Protein AF-A0A7V9RJV2-F1 (afdb_monomer)

Solvent-accessible surface area (backbone atoms only — not comparable to full-atom values): 9622 Å² total; per-residue (Å²): 139,85,82,79,78,82,78,81,82,79,86,84,81,90,73,91,80,71,71,48,77,42,82,46,67,72,44,69,38,78,66,50,82,73,56,61,56,72,59,52,43,67,24,68,64,49,73,47,67,48,22,30,34,74,54,96,93,40,74,28,46,28,30,38,33,31,42,67,15,20,41,63,32,30,35,58,49,68,43,98,76,33,52,87,54,82,78,46,72,68,54,50,54,50,49,50,53,51,36,58,68,67,40,68,64,87,58,76,70,63,66,38,44,46,65,63,49,67,70,37,93,60,48,90,56,62,47,33,32,41,41,35,43,92,67,42,36,30,43,34,19,15,35,63,62,34,79,88,20,52,34,60,34,36,50,52,84,85,49,67,86,82,83,122

Nearest PDB structures (foldseek):
  5b16-assembly1_A  TM=6.517E-01  e=1.913E+00  Homo sapiens
  3k9k-assembly2_A  TM=3.129E-01  e=2.535E+00  Homo sapiens

Secondary structure (DSSP, 8-state):
---PPP-------------EEEEEPEEE-GGGGG--HHHHHH-SEEEEEEEEEEETTEEEEEEEEEETTEEEEEEEPPPTT-B-----HHHHHHHHHHHHHHTTS----S-EEHHHHHHSSS-TT-EEEEEEETTEEEEEEEETTEEEEEEEEEEPTT--TT--

Structure (mmCIF, N/CA/C/O backbone):
data_AF-A0A7V9RJV2-F1
#
_entry.id   AF-A0A7V9RJV2-F1
#
loop_
_atom_site.group_PDB
_atom_site.id
_atom_site.type_symbol
_atom_site.label_atom_id
_atom_site.label_alt_id
_atom_site.label_comp_id
_atom_site.label_asym_id
_atom_site.label_entity_id
_atom_site.label_seq_id
_atom_site.pdbx_PDB_ins_code
_atom_site.Cartn_x
_atom_site.Cartn_y
_atom_site.Cartn_z
_atom_site.occupancy
_atom_site.B_iso_or_equiv
_atom_site.auth_seq_id
_atom_site.auth_comp_id
_atom_site.auth_asym_id
_atom_site.auth_atom_id
_atom_site.pdbx_PDB_model_num
ATOM 1 N N . MET A 1 1 ? 52.168 27.453 -16.872 1.00 41.09 1 MET A N 1
ATOM 2 C CA . MET A 1 1 ? 51.434 26.594 -17.830 1.00 41.09 1 MET A CA 1
ATOM 3 C C . MET A 1 1 ? 50.296 25.905 -17.086 1.00 41.09 1 MET A C 1
ATOM 5 O O . MET A 1 1 ? 50.564 25.050 -16.255 1.00 41.09 1 MET A O 1
ATOM 9 N N . ALA A 1 2 ? 49.048 26.337 -17.286 1.00 45.41 2 ALA A N 1
ATOM 10 C CA . ALA A 1 2 ? 47.884 25.757 -16.612 1.00 45.41 2 ALA A CA 1
ATOM 11 C C . ALA A 1 2 ? 47.328 24.591 -17.446 1.00 45.41 2 ALA A C 1
ATOM 13 O O . ALA A 1 2 ? 46.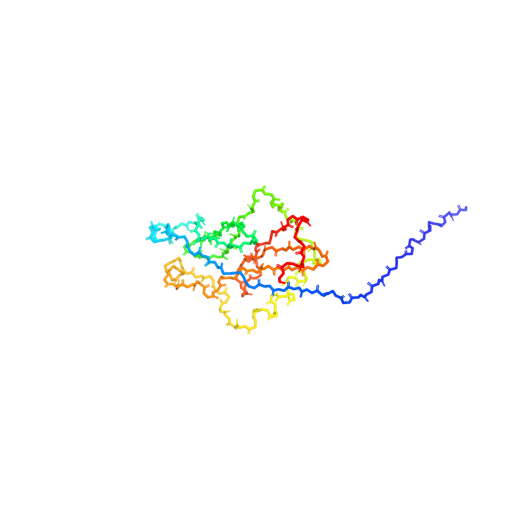914 24.784 -18.586 1.00 45.41 2 ALA A O 1
ATOM 14 N N . SER A 1 3 ? 47.355 23.382 -16.883 1.00 48.75 3 SER A N 1
ATOM 15 C CA . SER A 1 3 ? 46.838 22.166 -17.516 1.00 48.75 3 SER A CA 1
ATOM 16 C C . SER A 1 3 ? 45.305 22.173 -17.493 1.00 48.75 3 SER A C 1
ATOM 18 O O . SER A 1 3 ? 44.686 22.123 -16.427 1.00 48.75 3 SER A O 1
ATOM 20 N N . ALA A 1 4 ? 44.683 22.283 -18.668 1.00 57.88 4 ALA A N 1
ATOM 21 C CA . ALA A 1 4 ? 43.233 22.245 -18.817 1.00 57.88 4 ALA A CA 1
ATOM 22 C C . ALA A 1 4 ? 42.720 20.812 -18.589 1.00 57.88 4 ALA A C 1
ATOM 24 O O . ALA A 1 4 ? 43.042 19.895 -19.344 1.00 57.88 4 ALA A O 1
ATOM 25 N N . ARG A 1 5 ? 41.903 20.610 -17.544 1.00 64.62 5 ARG A N 1
ATOM 26 C CA . ARG A 1 5 ? 41.241 19.321 -17.278 1.00 64.62 5 ARG A CA 1
ATOM 27 C C . ARG A 1 5 ? 40.318 18.955 -18.453 1.00 64.62 5 ARG A C 1
ATOM 29 O O . ARG A 1 5 ? 39.474 19.779 -18.816 1.00 64.62 5 ARG A O 1
ATOM 36 N N . PRO A 1 6 ? 40.410 17.740 -19.023 1.00 61.34 6 PRO A N 1
ATOM 37 C CA . PRO A 1 6 ? 39.550 17.336 -20.129 1.00 61.34 6 PRO A CA 1
ATOM 38 C C . PRO A 1 6 ? 38.082 17.305 -19.679 1.00 61.34 6 PRO A C 1
ATOM 40 O O . PRO A 1 6 ? 37.721 16.632 -18.710 1.00 61.34 6 PRO A O 1
ATOM 43 N N . LYS A 1 7 ? 37.219 18.054 -20.379 1.00 64.75 7 LYS A N 1
ATOM 44 C CA . LYS A 1 7 ? 35.765 18.015 -20.175 1.00 64.75 7 LYS A CA 1
ATOM 45 C C . LYS A 1 7 ? 35.258 16.626 -20.569 1.00 64.75 7 LYS A C 1
ATOM 47 O O . LYS A 1 7 ? 35.299 16.267 -21.742 1.00 64.75 7 LYS A O 1
ATOM 52 N N . LYS A 1 8 ? 34.758 15.859 -19.594 1.00 70.81 8 LYS A N 1
ATOM 53 C CA . LYS A 1 8 ? 34.018 14.608 -19.826 1.00 70.81 8 LYS A CA 1
ATOM 54 C C . LYS A 1 8 ? 32.839 14.901 -20.761 1.00 70.81 8 LYS A C 1
ATOM 56 O O . LYS A 1 8 ? 31.864 15.529 -20.348 1.00 70.81 8 LYS A O 1
ATOM 61 N N . GLN A 1 9 ? 32.938 14.476 -22.017 1.00 71.81 9 GLN A N 1
ATOM 62 C CA . GLN A 1 9 ? 31.821 14.54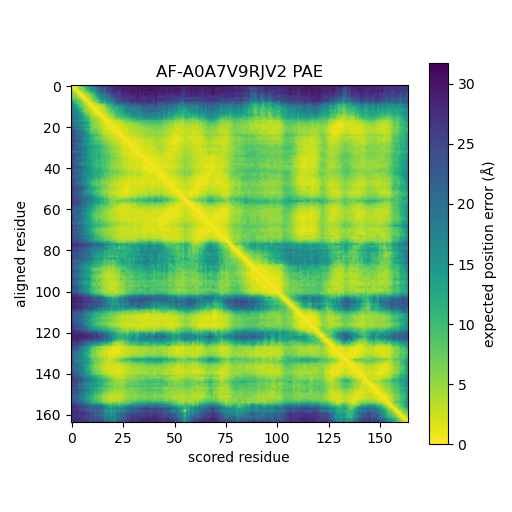4 -22.954 1.00 71.81 9 GLN A CA 1
ATOM 63 C C . GLN A 1 9 ? 30.727 13.595 -22.457 1.00 71.81 9 GLN A C 1
ATOM 65 O O . GLN A 1 9 ? 30.946 12.393 -22.328 1.00 71.81 9 GLN A O 1
ATOM 70 N N . THR A 1 10 ? 29.565 14.148 -22.111 1.00 78.50 10 THR A N 1
ATOM 71 C CA . THR A 1 10 ? 28.395 13.366 -21.699 1.00 78.50 10 THR A CA 1
ATOM 72 C C . THR A 1 10 ? 27.474 13.238 -22.901 1.00 78.50 10 THR A C 1
ATOM 74 O O . THR A 1 10 ? 26.936 14.238 -23.372 1.00 78.50 10 THR A O 1
ATOM 77 N N . LEU A 1 11 ? 27.299 12.018 -23.405 1.00 77.00 11 LEU A N 1
ATOM 78 C CA . LEU A 1 11 ? 26.327 11.727 -24.453 1.00 77.00 11 LEU A CA 1
ATOM 79 C C . LEU A 1 11 ? 24.953 11.511 -23.805 1.00 77.00 11 LEU A C 1
ATOM 81 O O . LEU A 1 11 ? 24.763 10.557 -23.053 1.00 77.00 11 LEU A O 1
ATOM 85 N N . ALA A 1 12 ? 23.995 12.392 -24.091 1.00 76.69 12 ALA A N 1
ATOM 86 C CA . ALA A 1 12 ? 22.618 12.252 -23.630 1.00 76.69 12 ALA A CA 1
ATOM 87 C C . ALA A 1 12 ? 21.754 11.641 -24.742 1.00 76.69 12 ALA A C 1
ATOM 89 O O . ALA A 1 12 ? 21.493 12.284 -25.757 1.00 76.69 12 ALA A O 1
ATOM 90 N N . ILE A 1 13 ? 21.292 10.405 -24.547 1.00 75.50 13 ILE A N 1
ATOM 91 C CA . ILE A 1 13 ? 20.385 9.722 -25.477 1.00 75.50 13 ILE A CA 1
ATOM 92 C C . ILE A 1 13 ? 18.970 9.766 -24.895 1.00 75.50 13 ILE A C 1
ATOM 94 O O . ILE A 1 13 ? 18.732 9.275 -23.794 1.00 75.50 13 ILE A O 1
ATOM 98 N N . ARG A 1 14 ? 18.018 10.335 -25.642 1.00 76.75 14 ARG A N 1
ATOM 99 C CA . ARG A 1 14 ? 16.591 10.345 -25.285 1.00 76.75 14 ARG A CA 1
ATOM 100 C C . ARG A 1 14 ? 15.873 9.262 -26.086 1.00 76.75 14 ARG A C 1
ATOM 102 O O . ARG A 1 14 ? 15.750 9.388 -27.300 1.00 76.75 14 ARG A O 1
ATOM 109 N N . ARG A 1 15 ? 15.411 8.199 -25.426 1.00 75.31 15 ARG A N 1
ATOM 110 C CA . ARG A 1 15 ? 14.552 7.171 -26.037 1.00 75.31 15 ARG A CA 1
ATOM 111 C C . ARG A 1 15 ? 13.320 6.921 -25.167 1.00 75.31 15 ARG A C 1
ATOM 113 O O . ARG A 1 15 ? 13.446 6.976 -23.944 1.00 75.31 15 ARG A O 1
ATOM 120 N N . PRO A 1 16 ? 12.149 6.660 -25.772 1.00 79.50 16 PRO A N 1
ATOM 121 C CA . PRO A 1 16 ? 10.964 6.273 -25.020 1.00 79.50 16 PRO A CA 1
ATOM 122 C C . PRO A 1 16 ? 11.204 4.936 -24.309 1.00 79.50 16 PRO A C 1
ATOM 124 O O . PRO A 1 16 ? 11.857 4.041 -24.848 1.00 79.50 16 PRO A O 1
ATOM 127 N N . VAL A 1 17 ? 10.672 4.811 -23.094 1.00 79.50 17 VAL A N 1
ATOM 128 C CA . VAL A 1 17 ? 10.737 3.585 -22.291 1.00 79.50 17 VAL A CA 1
ATOM 129 C C . VAL A 1 17 ? 9.355 2.949 -22.283 1.00 79.50 17 VAL A C 1
ATOM 131 O O . VAL A 1 17 ? 8.384 3.587 -21.878 1.00 79.50 17 VAL A O 1
ATOM 134 N N . SER A 1 18 ? 9.263 1.693 -22.718 1.00 83.56 18 SER A N 1
ATOM 135 C CA . SER A 1 18 ? 8.034 0.911 -22.589 1.00 83.56 18 SER A CA 1
ATOM 136 C C . SER A 1 18 ? 7.830 0.508 -21.132 1.00 83.56 18 SER A C 1
ATOM 138 O O . SER A 1 18 ? 8.718 -0.084 -20.515 1.00 83.56 18 SER A O 1
ATOM 140 N N . VAL A 1 19 ? 6.649 0.817 -20.598 1.00 85.69 19 VAL A N 1
ATOM 141 C CA . VAL A 1 19 ? 6.244 0.464 -19.235 1.00 85.69 19 VAL A CA 1
ATOM 142 C C . VAL A 1 19 ? 4.996 -0.395 -19.313 1.00 85.69 19 VAL A C 1
ATOM 144 O O . VAL A 1 19 ? 4.005 0.005 -19.920 1.00 85.69 19 VAL A O 1
ATOM 147 N N . THR A 1 20 ? 5.040 -1.559 -18.675 1.00 88.38 20 THR A N 1
ATOM 148 C CA . THR A 1 20 ? 3.869 -2.420 -18.491 1.00 88.38 20 THR A CA 1
ATOM 149 C C . THR A 1 20 ? 3.324 -2.202 -17.092 1.00 88.38 20 THR A C 1
ATOM 151 O O . THR A 1 20 ? 4.091 -2.184 -16.130 1.00 88.38 20 THR A O 1
ATOM 154 N N . VAL A 1 21 ? 2.011 -2.024 -16.980 1.00 87.81 21 VAL A N 1
ATOM 155 C CA . VAL A 1 21 ? 1.316 -1.811 -15.710 1.00 87.81 21 VAL A CA 1
ATOM 156 C C . VAL A 1 21 ? 0.195 -2.832 -15.612 1.00 87.81 21 VAL A C 1
ATOM 158 O O . VAL A 1 21 ? -0.662 -2.890 -16.488 1.00 87.81 21 VAL A O 1
ATOM 161 N N . GLN A 1 22 ? 0.189 -3.616 -14.541 1.00 87.69 22 GLN A N 1
ATOM 162 C CA . GLN A 1 22 ? -0.852 -4.597 -14.261 1.00 87.69 22 GLN A CA 1
ATOM 163 C C . GLN A 1 22 ? -1.419 -4.357 -12.864 1.00 87.69 22 GLN A C 1
ATOM 165 O O . GLN A 1 22 ? -0.672 -4.286 -11.889 1.00 87.69 22 GLN A O 1
ATOM 170 N N . ARG A 1 23 ? -2.746 -4.257 -12.754 1.00 86.75 23 ARG A N 1
ATOM 171 C CA . ARG A 1 23 ? -3.429 -4.185 -11.459 1.00 86.75 23 ARG A CA 1
ATOM 172 C C . ARG A 1 23 ? -3.387 -5.551 -10.774 1.00 86.75 23 ARG A C 1
ATOM 174 O O . ARG A 1 23 ? -3.713 -6.570 -11.379 1.00 86.75 23 ARG A O 1
ATOM 181 N N . LEU A 1 24 ? -3.000 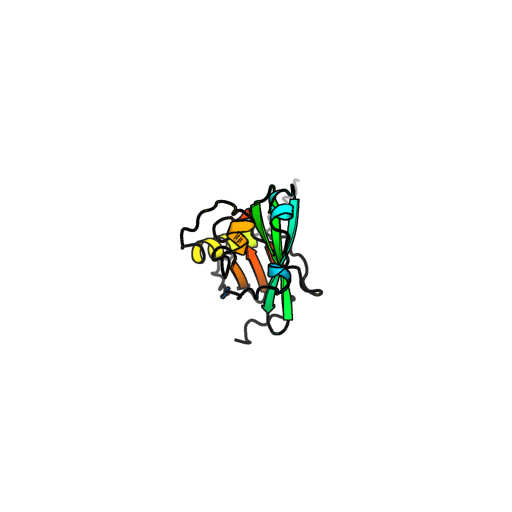-5.562 -9.505 1.00 87.19 24 LEU A N 1
ATOM 182 C CA . LEU A 1 24 ? -2.966 -6.744 -8.653 1.00 87.19 24 LEU A CA 1
ATOM 183 C C . LEU A 1 24 ? -4.177 -6.730 -7.720 1.00 87.19 24 LEU A C 1
ATOM 185 O O . LEU A 1 24 ? -4.391 -5.776 -6.973 1.00 87.19 24 LEU A O 1
ATOM 189 N N . GLY A 1 25 ? -4.959 -7.809 -7.746 1.00 86.44 25 GLY A N 1
ATOM 190 C CA . GLY A 1 25 ? -6.071 -7.993 -6.819 1.00 86.44 25 GLY A CA 1
ATOM 191 C C . GLY A 1 25 ? -5.571 -8.289 -5.405 1.00 86.44 25 GLY A C 1
ATOM 192 O O . GLY A 1 25 ? -4.783 -9.218 -5.206 1.00 86.44 25 GLY A O 1
ATOM 193 N N . ILE A 1 26 ? -6.046 -7.521 -4.424 1.00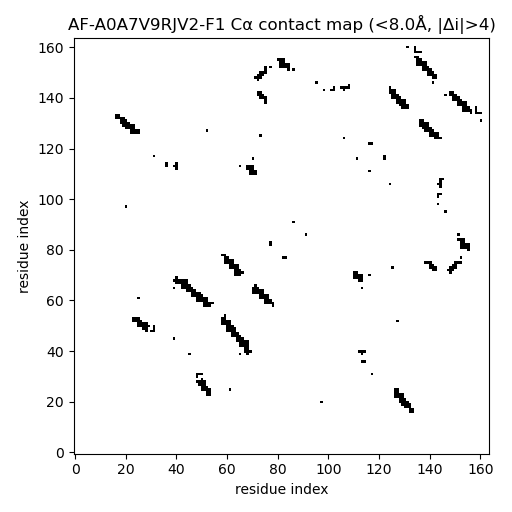 87.69 26 ILE A N 1
ATOM 194 C CA . ILE A 1 26 ? -5.792 -7.784 -3.005 1.00 87.69 26 ILE A CA 1
ATOM 195 C C . ILE A 1 26 ? -6.810 -8.822 -2.527 1.00 87.69 26 ILE A C 1
ATOM 197 O O . ILE A 1 26 ? -8.014 -8.572 -2.510 1.00 87.69 26 ILE A O 1
ATOM 201 N N . GLN A 1 27 ? -6.322 -9.988 -2.117 1.00 89.69 27 GLN A N 1
ATOM 202 C CA . GLN A 1 27 ? -7.120 -11.013 -1.451 1.00 89.69 27 GLN A CA 1
ATOM 203 C C . GLN A 1 27 ? -7.165 -10.697 0.040 1.00 89.69 27 GLN A C 1
ATOM 205 O O . GLN A 1 27 ? -6.155 -10.811 0.734 1.00 89.69 27 GLN A O 1
ATOM 210 N N . ARG A 1 28 ? -8.326 -10.251 0.522 1.00 89.25 28 ARG A N 1
ATOM 211 C CA . ARG A 1 28 ? -8.516 -9.832 1.913 1.00 89.25 28 ARG A CA 1
ATOM 212 C C . ARG A 1 28 ? -8.269 -10.999 2.873 1.00 89.25 28 ARG A C 1
ATOM 214 O O . ARG A 1 28 ? -8.699 -12.116 2.602 1.00 89.25 28 ARG A O 1
ATOM 221 N N . ALA A 1 29 ? -7.568 -10.744 3.975 1.00 90.75 29 ALA A N 1
ATOM 222 C CA . ALA A 1 29 ? -7.319 -11.770 4.983 1.00 90.75 29 ALA A CA 1
ATOM 223 C C . ALA A 1 29 ? -8.579 -12.019 5.824 1.00 90.75 29 ALA A C 1
ATOM 225 O O . ALA A 1 29 ? -9.280 -11.076 6.201 1.00 90.75 29 ALA A O 1
ATOM 226 N N . ASP A 1 30 ? -8.828 -13.279 6.185 1.00 90.12 30 ASP A N 1
ATOM 227 C CA . ASP A 1 30 ? -9.934 -13.645 7.079 1.00 90.12 30 ASP A CA 1
ATOM 228 C C . ASP A 1 30 ? -9.804 -12.998 8.460 1.00 90.12 30 ASP A C 1
ATOM 230 O O . ASP A 1 30 ? -10.811 -12.730 9.112 1.00 90.12 30 ASP A O 1
ATOM 234 N N . SER A 1 31 ? -8.575 -12.704 8.894 1.00 91.00 31 SER A N 1
ATOM 235 C CA . SER A 1 31 ? -8.278 -12.023 10.158 1.00 91.00 31 SER A CA 1
ATOM 236 C C . SER A 1 31 ? -8.903 -10.629 10.248 1.00 91.00 31 SER A C 1
ATOM 238 O O . SER A 1 31 ? -9.200 -10.159 11.346 1.00 91.00 31 SER A O 1
ATOM 240 N N . VAL A 1 32 ? -9.182 -9.986 9.108 1.00 90.50 32 VAL A N 1
ATOM 241 C CA . VAL A 1 32 ? -9.726 -8.625 9.054 1.00 90.50 32 VAL A CA 1
ATOM 242 C C . VAL A 1 32 ? -11.094 -8.520 9.738 1.00 90.50 32 VAL A C 1
ATOM 244 O O . VAL A 1 32 ? -11.403 -7.479 10.316 1.00 90.50 32 VAL A O 1
ATOM 247 N N . LYS A 1 33 ? -11.901 -9.591 9.729 1.00 89.31 33 LYS A N 1
ATOM 248 C CA . LYS A 1 33 ? -13.225 -9.605 10.381 1.00 89.31 33 LYS A CA 1
ATOM 249 C C . LYS A 1 33 ? -13.160 -9.633 11.912 1.00 89.31 33 LYS A C 1
ATOM 251 O O . LYS A 1 33 ? -14.161 -9.360 12.561 1.00 89.31 33 LYS A O 1
ATOM 256 N N . TYR A 1 34 ? -11.993 -9.944 12.475 1.00 93.00 34 TYR A N 1
ATOM 257 C CA . TYR A 1 34 ? -11.760 -10.025 13.919 1.00 93.00 34 TYR A CA 1
ATOM 258 C C . TYR A 1 34 ? -11.003 -8.811 14.473 1.00 93.00 34 TYR A C 1
ATOM 260 O O . TYR A 1 34 ? -10.602 -8.809 15.636 1.00 93.00 34 TYR A O 1
ATOM 268 N N . LEU A 1 35 ? -10.769 -7.778 13.657 1.00 93.00 35 LEU A N 1
ATOM 269 C CA . LEU A 1 35 ? -10.080 -6.574 14.108 1.00 93.00 35 LEU A CA 1
ATOM 270 C C . LEU A 1 35 ? -10.949 -5.768 15.078 1.00 93.00 35 LEU A C 1
ATOM 272 O O . LEU A 1 35 ? -12.095 -5.433 14.784 1.00 93.00 35 LEU A O 1
ATOM 276 N N . ASP A 1 36 ? -10.356 -5.365 16.201 1.00 94.56 36 ASP A N 1
ATOM 277 C CA . ASP A 1 36 ? -10.970 -4.416 17.128 1.00 94.56 36 ASP A CA 1
ATOM 278 C C . ASP A 1 36 ? -10.931 -2.997 16.535 1.00 94.56 36 ASP A C 1
ATOM 280 O O . ASP A 1 36 ? -9.971 -2.228 16.691 1.00 94.56 36 ASP A O 1
ATOM 284 N N . VAL A 1 37 ? -12.006 -2.651 15.827 1.00 93.75 37 VAL A N 1
ATOM 285 C CA . VAL A 1 37 ? -12.192 -1.344 15.184 1.00 93.75 37 VAL A CA 1
ATOM 286 C C . VAL A 1 37 ? -12.160 -0.209 16.206 1.00 93.75 37 VAL A C 1
ATOM 288 O O . VAL A 1 37 ? -11.635 0.867 15.907 1.00 93.75 37 VAL A O 1
ATOM 291 N N . ALA A 1 38 ? -12.670 -0.428 17.421 1.00 94.00 38 ALA A N 1
ATOM 292 C CA . ALA A 1 38 ? -12.722 0.596 18.459 1.00 94.00 38 ALA A CA 1
ATOM 293 C C . ALA A 1 38 ? -11.321 0.919 18.993 1.00 94.00 38 ALA A C 1
ATOM 295 O O . ALA A 1 38 ? -11.023 2.081 19.295 1.00 94.00 38 ALA A O 1
ATOM 296 N N . LYS A 1 39 ? -10.448 -0.087 19.095 1.00 95.00 39 LYS A N 1
ATOM 297 C CA . LYS A 1 39 ? -9.038 0.094 19.452 1.00 95.00 39 LYS A CA 1
ATOM 298 C C . LYS A 1 39 ? -8.257 0.769 18.328 1.00 95.00 39 LYS A C 1
ATOM 300 O O . LYS A 1 39 ? -7.539 1.734 18.588 1.00 95.00 39 LYS A O 1
ATOM 305 N N . LEU A 1 40 ? -8.440 0.335 17.080 1.00 94.12 40 LEU A N 1
ATOM 306 C CA . LEU A 1 40 ? -7.772 0.942 15.921 1.00 94.12 40 LEU A CA 1
ATOM 307 C C . LEU A 1 40 ? -8.185 2.405 15.705 1.00 94.12 40 LEU A C 1
ATOM 309 O O . LEU A 1 40 ? -7.331 3.241 15.418 1.00 94.12 40 LEU A O 1
ATOM 313 N N . SER A 1 41 ? -9.459 2.739 15.915 1.00 93.69 41 SER A N 1
ATOM 314 C CA . SER A 1 41 ? -9.978 4.112 15.797 1.00 93.69 41 SER A CA 1
ATOM 315 C C . SER A 1 41 ? -9.375 5.079 16.822 1.00 93.69 41 SER A C 1
ATOM 317 O O . SER A 1 41 ? -9.306 6.278 16.573 1.00 93.69 41 SER A O 1
ATOM 319 N N . ARG A 1 42 ? -8.907 4.571 17.967 1.00 94.62 42 ARG A N 1
ATOM 320 C CA . ARG A 1 42 ? -8.261 5.366 19.026 1.00 94.62 42 ARG A CA 1
ATOM 321 C C . ARG A 1 42 ? -6.734 5.342 18.956 1.00 94.62 42 ARG A C 1
ATOM 323 O O . ARG A 1 42 ? -6.074 6.096 19.667 1.00 94.62 42 ARG A O 1
ATOM 330 N N . ALA A 1 43 ? -6.154 4.488 18.114 1.00 94.44 43 ALA A N 1
ATOM 331 C CA . ALA A 1 43 ? -4.713 4.331 18.032 1.00 94.44 43 ALA A CA 1
ATOM 332 C C . ALA A 1 43 ? -4.047 5.590 17.454 1.00 94.44 43 ALA A C 1
ATOM 334 O O . ALA A 1 43 ? -4.400 6.069 16.371 1.00 94.44 43 ALA A O 1
ATOM 335 N N . ALA A 1 44 ? -3.016 6.089 18.144 1.00 93.69 44 ALA A N 1
ATOM 336 C CA . ALA A 1 44 ? -2.170 7.162 17.624 1.00 93.69 44 ALA A CA 1
ATOM 337 C C . ALA A 1 44 ? -1.452 6.721 16.337 1.00 93.69 44 ALA A C 1
ATOM 339 O O . ALA A 1 44 ? -1.421 7.459 15.348 1.00 93.69 44 ALA A O 1
ATOM 340 N N . LYS A 1 45 ? -0.935 5.487 16.336 1.00 95.88 45 LYS A N 1
ATOM 341 C CA . LYS A 1 45 ? -0.359 4.793 15.184 1.00 95.88 45 LYS A CA 1
ATOM 342 C C . LYS A 1 45 ? -0.566 3.288 15.353 1.00 95.88 45 LYS A C 1
ATOM 344 O O . LYS A 1 45 ? -0.327 2.768 16.439 1.00 95.88 45 LYS A O 1
ATOM 349 N N . ALA A 1 46 ? -0.982 2.605 14.295 1.00 95.25 46 ALA A N 1
ATOM 350 C CA . ALA A 1 46 ? -1.086 1.150 14.254 1.00 95.25 46 ALA A CA 1
ATOM 351 C C . ALA A 1 46 ? -0.895 0.644 12.822 1.00 95.25 46 ALA A C 1
ATOM 353 O O . ALA A 1 46 ? -0.996 1.410 11.864 1.00 95.25 46 ALA A O 1
ATOM 354 N N . GLU A 1 47 ? -0.632 -0.646 12.677 1.00 94.19 47 GLU A N 1
ATOM 355 C CA . GLU A 1 47 ? -0.642 -1.339 11.393 1.00 94.19 47 GLU A CA 1
ATOM 356 C C . GLU A 1 47 ? -1.402 -2.652 11.569 1.00 94.19 47 GLU A C 1
ATOM 358 O O . GLU A 1 47 ? -1.327 -3.267 12.634 1.00 94.19 47 GLU A O 1
ATOM 363 N N . PHE A 1 48 ? -2.146 -3.069 10.550 1.00 93.38 48 PHE A N 1
ATOM 364 C CA . PHE A 1 48 ? -2.831 -4.359 10.553 1.00 93.38 48 PHE A CA 1
ATOM 365 C C . PHE A 1 48 ? -2.739 -5.025 9.184 1.00 93.38 48 PHE A C 1
ATOM 367 O O . PHE A 1 48 ? -2.629 -4.354 8.155 1.00 93.38 48 PHE A O 1
ATOM 374 N N . GLU A 1 49 ? -2.779 -6.354 9.176 1.00 93.38 49 GLU A N 1
ATOM 375 C CA . GLU A 1 49 ? -2.829 -7.139 7.948 1.00 93.38 49 GLU A CA 1
ATOM 376 C C . GLU A 1 49 ? -4.181 -6.950 7.260 1.00 93.38 49 GLU A C 1
ATOM 378 O O . GLU A 1 49 ? -5.232 -7.235 7.831 1.00 93.38 49 GLU A O 1
ATOM 383 N N . LEU A 1 50 ? -4.146 -6.459 6.025 1.00 91.12 50 LEU A N 1
ATOM 384 C CA . LEU A 1 50 ? -5.324 -6.292 5.183 1.00 91.12 50 LEU A CA 1
ATOM 385 C C . LEU A 1 50 ? -5.592 -7.546 4.348 1.00 91.12 50 LEU A C 1
ATOM 387 O O . LEU A 1 50 ? -6.743 -7.880 4.068 1.00 91.12 50 LEU A O 1
ATOM 391 N N . GLY A 1 51 ? -4.537 -8.222 3.906 1.00 91.38 51 GLY A N 1
ATOM 392 C CA . GLY A 1 51 ? -4.649 -9.320 2.962 1.00 91.38 51 GLY A CA 1
ATOM 393 C C . GLY A 1 51 ? -3.330 -9.655 2.301 1.00 91.38 51 GLY A C 1
ATOM 394 O O . GLY A 1 51 ? -2.261 -9.378 2.836 1.00 91.38 51 GLY A O 1
ATOM 395 N N . HIS A 1 52 ? -3.410 -10.22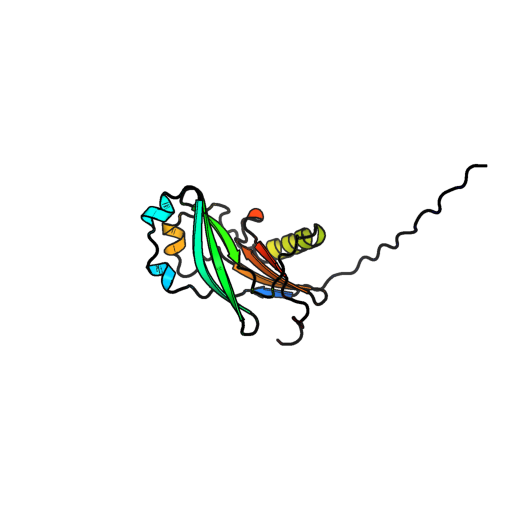5 1.108 1.00 90.56 52 HIS A N 1
ATOM 396 C CA . HIS A 1 52 ? -2.247 -10.558 0.307 1.00 90.56 52 HIS A CA 1
ATOM 397 C C . HIS A 1 52 ? -2.506 -10.363 -1.185 1.00 90.56 52 HIS A C 1
ATOM 399 O O . HIS A 1 52 ? -3.618 -10.537 -1.677 1.00 90.56 52 HIS A O 1
ATOM 405 N N . ILE A 1 53 ? -1.453 -10.040 -1.919 1.00 88.31 53 ILE A N 1
ATOM 406 C CA . ILE A 1 53 ? -1.430 -10.049 -3.382 1.00 88.31 53 ILE A CA 1
ATOM 407 C C . ILE A 1 53 ? -0.715 -11.305 -3.866 1.00 88.31 53 ILE A C 1
ATOM 409 O O . ILE A 1 53 ? 0.220 -11.792 -3.222 1.00 88.31 53 ILE A O 1
ATOM 413 N N . LYS A 1 54 ? -1.157 -11.837 -5.007 1.00 86.31 54 LYS A N 1
ATOM 414 C CA . LYS A 1 54 ? -0.489 -12.953 -5.681 1.00 86.31 54 LYS A CA 1
ATOM 415 C C . LYS A 1 54 ? 0.364 -12.433 -6.825 1.00 86.31 54 LYS A C 1
ATOM 417 O O . LYS A 1 54 ? -0.124 -11.719 -7.694 1.00 86.31 54 LYS A O 1
ATOM 422 N N . ILE A 1 55 ? 1.629 -12.829 -6.828 1.00 80.44 55 ILE A N 1
ATOM 423 C CA . ILE A 1 55 ? 2.619 -12.437 -7.826 1.00 80.44 55 ILE A CA 1
ATOM 424 C C . ILE A 1 55 ? 3.370 -13.704 -8.245 1.00 80.44 55 ILE A C 1
ATOM 426 O O . ILE A 1 55 ? 4.135 -14.240 -7.447 1.00 80.44 55 ILE A O 1
ATOM 430 N N 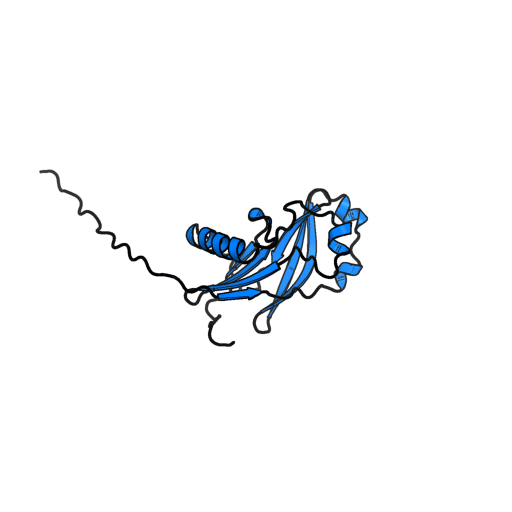. LYS A 1 56 ? 3.130 -14.207 -9.468 1.00 74.62 56 LYS A N 1
ATOM 431 C CA . LYS A 1 56 ? 3.748 -15.438 -10.022 1.00 74.62 56 LYS A CA 1
ATOM 432 C C . LYS A 1 56 ? 3.856 -16.586 -8.994 1.00 74.62 56 LYS A C 1
ATOM 434 O O . LYS A 1 56 ? 4.937 -17.072 -8.685 1.00 74.62 56 LYS A O 1
ATOM 439 N N . GLY A 1 57 ? 2.721 -16.971 -8.403 1.00 74.88 57 GLY A N 1
ATOM 440 C CA . GLY A 1 57 ? 2.634 -18.078 -7.436 1.00 74.88 57 GLY A CA 1
ATOM 441 C C . GLY A 1 57 ? 3.075 -17.750 -6.003 1.00 74.88 57 GLY A C 1
ATOM 442 O O . GLY A 1 57 ? 2.820 -18.540 -5.097 1.00 74.88 57 GLY A O 1
ATOM 443 N N . ARG A 1 58 ? 3.665 -16.576 -5.757 1.00 77.56 58 ARG A N 1
ATOM 444 C CA . ARG A 1 58 ? 4.038 -16.109 -4.414 1.00 77.56 58 ARG A CA 1
ATOM 445 C C . ARG A 1 58 ? 2.960 -15.200 -3.835 1.00 77.56 58 ARG A C 1
ATOM 447 O O . ARG A 1 58 ? 2.307 -14.455 -4.566 1.00 77.56 58 ARG A O 1
ATOM 454 N N . LYS A 1 59 ? 2.791 -15.248 -2.515 1.00 85.19 59 LYS A N 1
ATOM 455 C CA . LYS A 1 59 ? 1.937 -14.323 -1.762 1.00 85.19 59 LYS A CA 1
ATOM 456 C C . LYS A 1 59 ? 2.812 -13.246 -1.126 1.00 85.19 59 LYS A C 1
ATOM 458 O O . LYS A 1 59 ? 3.837 -13.568 -0.533 1.00 85.19 59 LYS A O 1
ATOM 463 N N . SER A 1 60 ? 2.410 -11.989 -1.252 1.00 85.88 60 SER A N 1
ATOM 464 C CA . SER A 1 60 ? 2.984 -10.873 -0.495 1.00 85.88 60 SER A CA 1
ATOM 465 C C . SER A 1 60 ? 1.884 -10.268 0.361 1.00 85.88 60 SER A C 1
ATOM 467 O O . SER A 1 60 ? 0.793 -9.985 -0.137 1.00 85.88 60 SER A O 1
ATOM 469 N N . THR A 1 61 ? 2.156 -10.132 1.655 1.00 89.88 61 THR A N 1
ATOM 470 C CA . THR A 1 61 ? 1.221 -9.566 2.624 1.00 89.88 61 THR A CA 1
ATOM 471 C C . THR A 1 61 ? 1.043 -8.081 2.362 1.00 89.88 61 THR A C 1
ATOM 473 O O . THR A 1 61 ? 2.000 -7.363 2.095 1.00 89.88 61 THR A O 1
ATOM 476 N N . VAL A 1 62 ? -0.185 -7.601 2.468 1.00 90.25 62 VAL A N 1
ATOM 477 C CA . VAL A 1 62 ? -0.536 -6.190 2.370 1.00 90.25 62 VAL A CA 1
ATOM 478 C C . VAL A 1 62 ? -1.018 -5.730 3.736 1.00 90.25 62 VAL A C 1
ATOM 480 O O . VAL A 1 62 ? -1.913 -6.332 4.327 1.00 90.25 62 VAL A O 1
ATOM 483 N N . ARG A 1 63 ? -0.433 -4.646 4.238 1.00 92.19 63 ARG A N 1
ATOM 484 C CA . ARG A 1 63 ? -0.762 -4.023 5.519 1.00 92.19 63 ARG A CA 1
ATOM 485 C C . ARG A 1 63 ? -1.364 -2.646 5.315 1.00 92.19 63 ARG A C 1
ATOM 487 O O . ARG A 1 63 ? -0.907 -1.880 4.468 1.00 92.19 63 ARG A O 1
ATOM 494 N N . ALA A 1 64 ? -2.352 -2.312 6.130 1.00 91.31 64 ALA A N 1
ATOM 495 C CA . ALA A 1 64 ? -2.894 -0.966 6.229 1.00 91.31 64 ALA A CA 1
ATOM 496 C C . ALA A 1 64 ? -2.210 -0.216 7.378 1.00 91.31 64 ALA A C 1
ATOM 498 O O . ALA A 1 64 ? -2.046 -0.751 8.476 1.00 91.31 64 ALA A O 1
ATOM 499 N N . VAL A 1 65 ? -1.825 1.033 7.127 1.00 91.88 65 VAL A N 1
ATOM 500 C CA . VAL A 1 65 ? -1.205 1.923 8.110 1.00 91.88 65 VAL A CA 1
ATOM 501 C C . VAL A 1 65 ? -2.264 2.866 8.653 1.00 91.88 65 VAL A C 1
ATOM 503 O O . VAL A 1 65 ? -2.870 3.632 7.901 1.00 91.88 65 VAL A O 1
ATOM 506 N N . VAL A 1 66 ? -2.445 2.842 9.969 1.00 93.25 66 VAL A N 1
ATOM 507 C CA . VAL A 1 66 ? -3.390 3.680 10.703 1.00 93.25 66 VAL A CA 1
ATOM 508 C C . VAL A 1 66 ? -2.640 4.773 11.454 1.00 93.25 66 VAL A C 1
ATOM 510 O O . VAL A 1 66 ? -1.653 4.509 12.144 1.00 93.25 66 VAL A O 1
ATOM 513 N N . ARG A 1 67 ? -3.123 6.011 11.361 1.00 93.94 67 ARG A N 1
ATOM 514 C CA . ARG A 1 67 ? -2.688 7.141 12.188 1.00 93.94 67 ARG A CA 1
ATOM 515 C C . ARG A 1 67 ? -3.901 7.909 12.681 1.00 93.94 67 ARG A C 1
ATOM 517 O O . ARG A 1 67 ? -4.740 8.291 11.872 1.00 93.94 67 ARG A O 1
ATOM 524 N N . LYS A 1 68 ? -3.973 8.154 13.992 1.00 94.00 68 LYS A N 1
ATOM 525 C CA . LYS A 1 68 ? -5.088 8.870 14.640 1.00 94.00 68 LYS A CA 1
ATOM 526 C C . LYS A 1 68 ? -6.463 8.328 14.202 1.00 94.00 68 LYS A C 1
ATOM 528 O O . LYS A 1 68 ? -7.334 9.095 13.811 1.00 94.00 68 LYS A O 1
ATOM 533 N N . GLY A 1 69 ? -6.615 7.002 14.179 1.00 92.31 69 GLY A N 1
ATOM 534 C CA . GLY A 1 69 ? -7.859 6.337 13.763 1.00 92.31 69 GLY A CA 1
ATOM 535 C C . GLY A 1 69 ? -8.176 6.338 12.263 1.00 92.31 69 GLY A C 1
ATOM 536 O O . GLY A 1 69 ? -9.244 5.865 11.867 1.00 92.31 69 GLY A O 1
ATOM 537 N N . MET A 1 70 ? -7.265 6.833 11.423 1.00 91.56 70 MET A N 1
ATOM 538 C CA . MET A 1 70 ? -7.446 6.935 9.974 1.00 91.56 70 MET A CA 1
ATOM 539 C C . MET A 1 70 ? -6.473 6.023 9.236 1.00 91.56 70 MET A C 1
ATOM 541 O O . MET A 1 70 ? -5.285 6.003 9.555 1.00 91.56 70 MET A O 1
ATOM 545 N N . VAL A 1 71 ? -6.946 5.312 8.217 1.00 90.06 71 VAL A N 1
ATOM 546 C CA . VAL A 1 71 ? -6.089 4.599 7.268 1.00 90.06 71 VAL A CA 1
ATOM 547 C C . VAL A 1 71 ? -5.467 5.623 6.322 1.00 90.06 71 VAL A C 1
ATOM 549 O O . VAL A 1 71 ? -6.172 6.310 5.581 1.00 90.06 71 VAL A O 1
ATOM 552 N N . VAL A 1 72 ? -4.142 5.738 6.389 1.00 87.44 72 VAL A N 1
ATOM 553 C CA . VAL A 1 72 ? -3.354 6.763 5.682 1.00 87.44 72 VAL A CA 1
ATOM 554 C C . VAL A 1 72 ? -2.442 6.188 4.607 1.00 87.44 72 VAL A C 1
ATOM 556 O O . VAL A 1 72 ? -2.060 6.904 3.694 1.00 87.44 72 VAL A O 1
ATOM 559 N N . ALA A 1 73 ? -2.089 4.905 4.687 1.00 86.44 73 ALA A N 1
ATOM 560 C CA . ALA A 1 73 ? -1.297 4.254 3.651 1.00 86.44 73 ALA A CA 1
ATOM 561 C C . ALA A 1 73 ? -1.549 2.752 3.616 1.00 86.44 73 ALA A C 1
ATOM 563 O O . ALA A 1 73 ? -2.059 2.172 4.579 1.00 86.44 73 ALA A O 1
ATOM 564 N N . ILE A 1 74 ? -1.141 2.124 2.517 1.00 86.94 74 ILE A N 1
ATOM 565 C CA . ILE A 1 74 ? -1.145 0.675 2.354 1.00 86.94 74 ILE A CA 1
ATOM 566 C C . ILE A 1 74 ? 0.222 0.255 1.853 1.00 86.94 74 ILE A C 1
ATOM 568 O O . ILE A 1 74 ? 0.792 0.884 0.968 1.00 86.94 74 ILE A O 1
ATOM 572 N N . ARG A 1 75 ? 0.770 -0.793 2.458 1.00 86.88 75 ARG A N 1
ATOM 573 C CA . ARG A 1 75 ? 2.130 -1.253 2.200 1.00 86.88 75 ARG A CA 1
ATOM 574 C C . ARG A 1 75 ? 2.107 -2.733 1.901 1.00 86.88 75 ARG A C 1
ATOM 576 O O . ARG A 1 75 ? 1.527 -3.498 2.663 1.00 86.88 75 ARG A O 1
ATOM 583 N N . SER A 1 76 ? 2.755 -3.140 0.822 1.00 85.31 76 SER A N 1
ATOM 584 C CA . SER A 1 76 ? 3.120 -4.540 0.650 1.00 85.31 76 SER A CA 1
ATOM 585 C C . SER A 1 76 ? 4.356 -4.827 1.494 1.00 85.31 76 SER A C 1
ATOM 587 O O . SER A 1 76 ? 5.348 -4.101 1.398 1.00 85.31 76 SER A O 1
ATOM 589 N N . GLU A 1 77 ? 4.322 -5.885 2.290 1.00 79.38 77 GLU A N 1
ATOM 590 C CA . GLU A 1 77 ? 5.540 -6.452 2.843 1.00 79.38 77 GLU A CA 1
ATOM 591 C C . GLU A 1 77 ? 6.376 -7.045 1.717 1.00 79.38 77 GLU A C 1
ATOM 593 O O . GLU A 1 77 ? 5.877 -7.716 0.803 1.00 79.38 77 GLU A O 1
ATOM 598 N N . LEU A 1 78 ? 7.674 -6.781 1.806 1.00 67.38 78 LEU A N 1
ATOM 599 C CA . LEU A 1 78 ? 8.666 -7.384 0.941 1.00 67.38 78 LEU A CA 1
ATOM 600 C C . LEU A 1 78 ? 8.544 -8.901 1.063 1.00 67.38 78 LEU A C 1
ATOM 602 O O . LEU A 1 78 ? 8.528 -9.448 2.165 1.00 67.38 78 LEU A O 1
ATOM 606 N N . CYS A 1 79 ? 8.464 -9.591 -0.074 1.00 65.50 79 CYS A N 1
ATOM 607 C CA . CYS A 1 79 ? 8.719 -11.023 -0.073 1.00 65.50 79 CYS A CA 1
ATOM 608 C C . CYS A 1 79 ? 10.117 -11.283 0.524 1.00 65.50 79 CYS A C 1
ATOM 610 O O . CYS A 1 79 ? 10.975 -10.409 0.443 1.00 65.50 79 CYS A O 1
ATOM 612 N N . ALA A 1 80 ? 10.376 -12.459 1.101 1.00 64.06 80 ALA A N 1
ATOM 613 C CA . ALA A 1 80 ? 11.661 -12.745 1.764 1.00 64.06 80 ALA A CA 1
ATOM 614 C C . ALA A 1 80 ? 12.900 -12.503 0.867 1.00 64.06 80 ALA A C 1
ATOM 616 O O . ALA A 1 80 ? 13.986 -12.224 1.360 1.00 64.06 80 ALA A O 1
ATOM 617 N N . GLU A 1 81 ? 12.721 -12.565 -0.455 1.00 63.16 81 GLU A N 1
ATOM 618 C CA . GLU A 1 81 ? 13.754 -12.316 -1.471 1.00 63.16 81 GLU A CA 1
ATOM 619 C C . GLU A 1 81 ? 13.695 -10.900 -2.083 1.00 63.16 81 GLU A C 1
ATOM 621 O O . GLU A 1 81 ? 14.533 -10.529 -2.906 1.00 63.16 81 GLU A O 1
ATOM 626 N N . CYS A 1 82 ? 12.682 -10.107 -1.736 1.00 64.38 82 CYS A N 1
ATOM 627 C CA . CYS A 1 82 ? 12.469 -8.766 -2.257 1.00 64.38 82 CYS A CA 1
ATOM 628 C C . CYS A 1 82 ? 13.357 -7.788 -1.485 1.00 64.38 82 CYS A C 1
ATOM 630 O O . CYS A 1 82 ? 13.274 -7.685 -0.262 1.00 64.38 82 CYS A O 1
ATOM 632 N N . GLN A 1 83 ? 14.181 -7.027 -2.201 1.00 64.19 83 GLN A N 1
ATOM 633 C CA . GLN A 1 83 ? 14.998 -5.995 -1.575 1.00 64.19 83 GLN A CA 1
ATOM 634 C C . GLN A 1 83 ? 14.226 -4.670 -1.511 1.00 64.19 83 GLN A C 1
ATOM 636 O O . GLN A 1 83 ? 13.596 -4.284 -2.505 1.00 64.19 83 GLN A O 1
ATOM 641 N N . PRO A 1 84 ? 14.272 -3.955 -0.370 1.00 64.69 84 PRO A N 1
ATOM 642 C C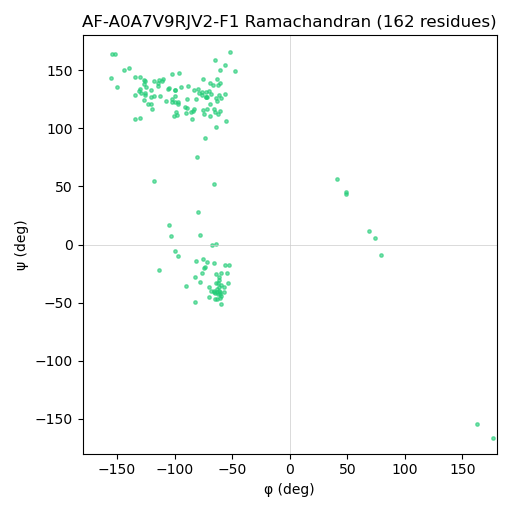A . PRO A 1 84 ? 13.781 -2.588 -0.313 1.00 64.69 84 PRO A CA 1
ATOM 643 C C . PRO A 1 84 ? 14.626 -1.741 -1.265 1.00 64.69 84 PRO A C 1
ATOM 645 O O . PRO A 1 84 ? 15.814 -1.528 -1.030 1.00 64.69 84 PRO A O 1
ATOM 648 N N . GLU A 1 85 ? 14.024 -1.258 -2.347 1.00 65.06 85 GLU A N 1
ATOM 649 C CA . GLU A 1 85 ? 14.706 -0.372 -3.287 1.00 65.06 85 GLU A CA 1
ATOM 650 C C . GLU A 1 85 ? 14.502 1.074 -2.825 1.00 65.06 85 GLU A C 1
ATOM 652 O O . GLU A 1 85 ? 13.370 1.534 -2.648 1.00 65.06 85 GLU A O 1
ATOM 657 N N . LYS A 1 86 ? 15.599 1.817 -2.642 1.00 66.56 86 LYS A N 1
ATOM 658 C CA . LYS A 1 86 ? 15.502 3.272 -2.502 1.00 66.56 86 LYS A CA 1
ATOM 659 C C . LYS A 1 86 ? 15.083 3.829 -3.854 1.00 66.56 86 LYS A C 1
ATOM 661 O O . LYS A 1 86 ? 15.855 3.785 -4.807 1.00 66.56 86 LYS A O 1
ATOM 666 N N . LEU A 1 87 ? 13.860 4.342 -3.931 1.00 67.69 87 LEU A N 1
ATOM 667 C CA . LEU A 1 87 ? 13.312 4.859 -5.179 1.00 67.69 87 LEU A CA 1
ATOM 668 C C . LEU A 1 87 ? 14.183 6.015 -5.685 1.00 67.69 87 LEU A C 1
ATOM 670 O O . LEU A 1 87 ? 14.298 7.055 -5.034 1.00 67.69 87 LEU A O 1
ATOM 674 N N . SER A 1 88 ? 14.825 5.817 -6.838 1.00 73.44 88 SER A N 1
ATOM 675 C CA . SER A 1 88 ? 15.564 6.879 -7.516 1.00 73.44 88 SER A CA 1
ATOM 676 C C . SER A 1 88 ? 14.602 7.979 -7.976 1.00 73.44 88 SER A C 1
ATOM 678 O O . SER A 1 88 ? 13.404 7.743 -8.144 1.00 73.44 88 SER A O 1
ATOM 680 N N . ARG A 1 89 ? 15.113 9.194 -8.217 1.00 75.81 89 ARG A N 1
ATOM 681 C CA . ARG A 1 89 ? 14.286 10.299 -8.740 1.00 75.81 89 ARG A CA 1
ATOM 682 C C . ARG A 1 89 ? 13.618 9.940 -10.069 1.00 75.81 89 ARG A C 1
ATOM 684 O O . ARG A 1 89 ? 12.462 10.292 -10.272 1.00 75.81 89 ARG A O 1
ATOM 691 N N . ASP A 1 90 ? 14.317 9.199 -10.922 1.00 74.88 90 ASP A N 1
ATOM 692 C CA . ASP A 1 90 ? 13.791 8.764 -12.218 1.00 74.88 90 ASP A CA 1
ATOM 693 C C . ASP A 1 90 ? 12.664 7.742 -12.053 1.00 74.88 90 ASP A C 1
ATOM 695 O O . ASP A 1 90 ? 11.641 7.831 -12.730 1.00 74.88 90 ASP A O 1
ATOM 699 N N . LEU A 1 91 ? 12.807 6.809 -11.105 1.00 73.75 91 LEU A N 1
ATOM 700 C CA . LEU A 1 91 ? 11.747 5.861 -10.774 1.00 73.75 91 LEU A CA 1
ATOM 701 C C . LEU A 1 91 ? 10.534 6.585 -10.182 1.00 73.75 91 LEU A C 1
ATOM 703 O O . LEU A 1 91 ? 9.413 6.296 -10.579 1.00 73.75 91 LEU A O 1
ATOM 707 N N . LEU A 1 92 ? 10.735 7.567 -9.301 1.00 77.31 92 LEU A N 1
ATOM 708 C CA . LEU A 1 92 ? 9.643 8.397 -8.782 1.00 77.31 92 LEU A CA 1
ATOM 709 C C . LEU A 1 92 ? 8.926 9.166 -9.899 1.00 77.31 92 LEU A C 1
ATOM 711 O O . LEU A 1 92 ? 7.699 9.197 -9.921 1.00 77.31 92 LEU A O 1
ATOM 715 N N . ALA A 1 93 ? 9.667 9.737 -10.852 1.00 81.50 93 ALA A N 1
ATOM 716 C CA . ALA A 1 93 ? 9.083 10.425 -12.001 1.00 81.50 93 ALA A CA 1
ATOM 717 C C . ALA A 1 93 ? 8.271 9.468 -12.890 1.00 81.50 93 ALA A C 1
ATOM 719 O O . ALA A 1 93 ? 7.172 9.812 -13.325 1.00 81.50 93 ALA A O 1
ATOM 720 N N . LEU A 1 94 ? 8.770 8.250 -13.117 1.00 79.69 94 LEU A N 1
ATOM 721 C CA . LEU A 1 94 ? 8.050 7.219 -13.862 1.00 79.69 94 LEU A CA 1
ATOM 722 C C . LEU A 1 94 ? 6.774 6.779 -13.136 1.00 79.69 94 LEU A C 1
ATOM 724 O O . LEU A 1 94 ? 5.710 6.699 -13.747 1.00 79.69 94 LEU A O 1
ATOM 728 N N . LEU A 1 95 ? 6.875 6.520 -11.831 1.00 75.19 95 LEU A N 1
ATOM 729 C CA . LEU A 1 95 ? 5.748 6.144 -10.982 1.00 75.19 95 LEU A CA 1
ATOM 730 C C . LEU A 1 95 ? 4.694 7.246 -10.939 1.00 75.19 95 LEU A C 1
ATOM 732 O O . LEU A 1 95 ? 3.511 6.939 -10.969 1.00 75.19 95 LEU A O 1
ATOM 736 N N . GLU A 1 96 ? 5.096 8.513 -10.945 1.00 79.50 96 GLU A N 1
ATOM 737 C CA . GLU A 1 96 ? 4.178 9.648 -11.024 1.00 79.50 96 GLU A CA 1
ATOM 738 C C . GLU A 1 96 ? 3.432 9.690 -12.368 1.00 79.50 96 GLU A C 1
ATOM 740 O O . GLU A 1 96 ? 2.225 9.933 -12.393 1.00 79.50 96 GLU A O 1
ATOM 745 N N . VAL A 1 97 ? 4.105 9.398 -13.487 1.00 84.38 97 VAL A N 1
ATOM 746 C CA . VAL A 1 97 ? 3.450 9.273 -14.804 1.00 84.38 97 VAL A CA 1
ATOM 747 C C . VAL A 1 97 ? 2.455 8.113 -14.806 1.00 84.38 97 VAL A C 1
ATOM 749 O O . VAL A 1 97 ? 1.311 8.281 -15.233 1.00 84.38 97 VAL A O 1
ATOM 752 N N . VAL A 1 98 ? 2.868 6.951 -14.297 1.00 80.25 98 VAL A N 1
ATOM 753 C CA . VAL A 1 98 ? 2.008 5.768 -14.174 1.00 80.25 98 VAL A CA 1
ATOM 754 C C . VAL A 1 98 ? 0.808 6.072 -13.275 1.00 80.25 98 VAL A C 1
ATOM 756 O O . VAL A 1 98 ? -0.328 5.824 -13.671 1.00 80.25 98 VAL A O 1
ATOM 759 N N . ARG A 1 99 ? 1.028 6.707 -12.122 1.00 75.94 99 ARG A N 1
ATOM 760 C CA . ARG A 1 99 ? -0.015 7.122 -11.179 1.00 75.94 99 ARG A CA 1
ATOM 761 C C . ARG A 1 99 ? -1.011 8.075 -11.816 1.00 75.94 99 ARG A C 1
ATOM 763 O O . ARG A 1 99 ? -2.200 7.878 -11.633 1.00 75.94 99 ARG A O 1
ATOM 770 N N . ARG A 1 100 ? -0.571 9.081 -12.576 1.00 79.44 100 ARG A N 1
ATOM 771 C CA . ARG A 1 100 ? -1.492 9.986 -13.292 1.00 79.44 100 ARG A CA 1
ATOM 772 C C . ARG A 1 100 ? -2.338 9.253 -14.325 1.00 79.44 100 ARG A C 1
ATOM 774 O O . ARG A 1 100 ? -3.478 9.637 -14.548 1.00 79.44 100 ARG A O 1
ATOM 781 N N . LYS A 1 101 ? -1.783 8.210 -14.943 1.00 81.62 101 LYS A N 1
ATOM 782 C CA . LYS A 1 101 ? -2.484 7.409 -15.947 1.00 81.62 101 LYS A CA 1
ATOM 783 C C . LYS A 1 101 ? -3.480 6.424 -15.328 1.00 81.62 101 LYS A C 1
ATOM 785 O O . LYS A 1 101 ? -4.509 6.168 -15.937 1.00 81.62 101 LYS A O 1
ATOM 790 N N . ILE A 1 102 ? -3.185 5.902 -14.136 1.00 76.19 102 ILE A N 1
ATOM 791 C CA . ILE A 1 102 ? -4.078 5.007 -13.382 1.00 76.19 102 ILE A CA 1
ATOM 792 C C . ILE A 1 102 ? -5.131 5.808 -12.600 1.00 76.19 102 ILE A C 1
ATOM 794 O O . ILE A 1 102 ? -6.317 5.532 -12.680 1.00 76.19 102 ILE A O 1
ATOM 798 N N . GLY A 1 103 ? -4.707 6.828 -11.855 1.00 64.00 103 GLY A N 1
ATOM 799 C CA . GLY A 1 103 ? -5.525 7.643 -10.952 1.00 64.00 103 GLY A CA 1
ATOM 800 C C . GLY A 1 103 ? -6.348 8.732 -11.642 1.00 64.00 103 GLY A C 1
ATOM 801 O O . GLY A 1 103 ? -6.606 9.767 -11.031 1.00 64.00 103 GLY A O 1
ATOM 802 N N . SER A 1 104 ? -6.725 8.524 -12.906 1.00 55.47 104 SER A N 1
ATOM 803 C CA . SER A 1 104 ? -7.629 9.413 -13.648 1.00 55.47 104 SER A CA 1
ATOM 804 C C . SER A 1 104 ? -9.049 9.430 -13.063 1.00 55.47 104 SER A C 1
ATOM 806 O O . SER A 1 104 ? -9.812 10.347 -13.364 1.00 55.47 104 SER A O 1
ATOM 808 N N . ASP A 1 105 ? -9.401 8.463 -12.214 1.00 52.53 105 ASP A N 1
ATOM 809 C CA . ASP A 1 105 ? -10.671 8.454 -11.494 1.00 52.53 105 ASP A CA 1
ATOM 810 C C . ASP A 1 105 ? -10.534 9.280 -10.211 1.00 52.53 105 ASP A C 1
ATOM 812 O O . ASP A 1 105 ? -9.755 8.949 -9.316 1.00 52.53 105 ASP A O 1
ATOM 816 N N . GLY A 1 106 ? -11.263 10.399 -10.145 1.00 49.00 106 GLY A N 1
ATOM 817 C CA . GLY A 1 106 ? -11.161 11.479 -9.153 1.00 49.00 106 GLY A CA 1
ATOM 818 C C . GLY A 1 106 ? -11.533 11.120 -7.707 1.00 49.00 106 GLY A C 1
ATOM 819 O O . GLY A 1 106 ? -12.324 11.817 -7.071 1.00 49.00 106 GLY A O 1
ATOM 820 N N . GLY A 1 107 ? -10.949 10.057 -7.158 1.00 55.28 107 GLY A N 1
ATOM 821 C CA . GLY A 1 107 ? -11.098 9.653 -5.768 1.00 55.28 107 GLY A CA 1
ATOM 822 C C . GLY A 1 107 ? -10.604 10.727 -4.793 1.00 55.28 107 GLY A C 1
ATOM 823 O O . GLY A 1 107 ? -9.570 11.371 -4.983 1.00 55.28 107 GLY A O 1
ATOM 824 N N . SER A 1 108 ? -11.353 10.918 -3.705 1.00 55.53 108 SER A N 1
ATOM 825 C CA . SER A 1 108 ? -11.011 11.872 -2.648 1.00 55.53 108 SER A CA 1
ATOM 826 C C . SER A 1 108 ? -9.656 11.543 -2.008 1.00 55.53 108 SER A C 1
ATOM 828 O O . SER A 1 108 ? -9.476 10.456 -1.463 1.00 55.53 108 SER A O 1
ATOM 830 N N . ARG A 1 109 ? -8.745 12.529 -1.972 1.00 62.56 109 ARG A N 1
ATOM 831 C CA . ARG A 1 109 ? -7.418 12.466 -1.317 1.00 62.56 109 ARG A CA 1
ATOM 832 C C . ARG A 1 109 ? -7.458 12.297 0.208 1.00 62.56 109 ARG A C 1
ATOM 834 O O . ARG A 1 109 ? -6.418 12.336 0.857 1.00 62.56 109 ARG A O 1
ATOM 841 N N . ARG A 1 110 ? -8.643 12.216 0.813 1.00 69.69 110 ARG A N 1
ATOM 842 C CA . ARG A 1 110 ? -8.775 12.245 2.270 1.00 69.69 110 ARG A CA 1
ATOM 843 C C . ARG A 1 110 ? -8.543 10.848 2.854 1.00 69.69 110 ARG A C 1
ATOM 845 O O . ARG A 1 110 ? -9.165 9.898 2.363 1.00 69.69 110 ARG A O 1
ATOM 852 N N . PRO A 1 111 ? -7.725 10.730 3.919 1.00 77.38 111 PRO A N 1
ATOM 853 C CA . PRO A 1 111 ? -7.676 9.529 4.739 1.00 77.38 111 PRO A CA 1
ATOM 854 C C . PRO A 1 111 ? -9.085 9.073 5.117 1.00 77.38 111 PRO A C 1
ATOM 856 O O . PRO A 1 111 ? -9.994 9.893 5.276 1.00 77.38 111 PRO A O 1
ATOM 859 N N . VAL A 1 112 ? -9.265 7.767 5.276 1.00 85.56 112 VAL A N 1
ATOM 860 C CA . VAL A 1 112 ? -10.561 7.164 5.614 1.00 85.56 112 VAL A CA 1
ATOM 861 C C . VAL A 1 112 ? -10.499 6.642 7.038 1.00 85.56 112 VAL A C 1
ATOM 863 O O . VAL A 1 112 ? -9.464 6.131 7.455 1.00 85.56 112 VAL A O 1
ATOM 866 N N . SER A 1 113 ? -11.585 6.760 7.800 1.00 90.06 113 SER A N 1
ATOM 867 C CA . SER A 1 113 ? -11.644 6.138 9.125 1.00 90.06 113 SER A CA 1
ATOM 868 C C . SER A 1 113 ? -11.480 4.620 9.005 1.00 90.06 113 SER A C 1
ATOM 870 O O . SER A 1 113 ? -11.873 4.020 8.002 1.00 90.06 113 SER A O 1
ATOM 872 N N . VAL A 1 114 ? -10.923 3.973 10.030 1.00 90.00 114 VAL A N 1
ATOM 873 C CA . VAL A 1 114 ? -10.784 2.506 10.027 1.00 90.00 114 VAL A CA 1
ATOM 874 C C . VAL A 1 114 ? -12.142 1.817 9.843 1.00 90.00 114 VAL A C 1
ATOM 876 O O . VAL A 1 114 ? -12.240 0.871 9.068 1.00 90.00 114 VAL A O 1
ATOM 879 N N . ALA A 1 115 ? -13.199 2.322 10.484 1.00 89.75 115 ALA A N 1
ATOM 880 C CA . ALA A 1 115 ? -14.545 1.763 10.364 1.00 89.75 115 ALA A CA 1
ATOM 881 C C . ALA A 1 115 ? -15.058 1.790 8.915 1.00 89.75 115 ALA A C 1
ATOM 883 O O . ALA A 1 115 ? -15.459 0.758 8.380 1.00 89.75 115 ALA A O 1
ATOM 884 N N . THR A 1 116 ? -14.980 2.948 8.254 1.00 88.69 116 THR A N 1
ATOM 885 C CA . THR A 1 116 ? -15.427 3.098 6.864 1.00 88.69 116 THR A CA 1
ATOM 886 C C . THR A 1 116 ? -14.558 2.281 5.911 1.00 88.69 116 THR A C 1
ATOM 888 O O . THR A 1 116 ? -15.080 1.633 5.009 1.00 88.69 116 THR A O 1
ATOM 891 N N . PHE A 1 117 ? -13.241 2.261 6.125 1.00 87.31 117 PHE A N 1
ATOM 892 C CA . PHE A 1 117 ? -12.314 1.488 5.301 1.00 87.31 117 PHE A CA 1
ATOM 893 C C . PHE A 1 117 ? -12.622 -0.015 5.347 1.00 87.31 117 PHE A C 1
ATOM 895 O O . PHE A 1 117 ? -12.590 -0.688 4.321 1.00 87.31 117 PHE A O 1
ATOM 902 N N . LEU A 1 118 ? -12.961 -0.547 6.525 1.00 87.06 118 LEU A N 1
ATOM 903 C CA . LEU A 1 118 ? -13.259 -1.968 6.689 1.00 87.06 118 LEU A CA 1
ATOM 904 C C . LEU A 1 118 ? -14.643 -2.370 6.155 1.00 87.06 118 LEU A C 1
ATOM 906 O O . LEU A 1 118 ? -14.817 -3.531 5.791 1.00 87.06 118 LEU A O 1
ATOM 910 N N . GLN A 1 119 ? -15.602 -1.449 6.063 1.00 84.31 119 GLN A N 1
ATOM 911 C CA . GLN A 1 119 ? -16.928 -1.726 5.494 1.00 84.31 119 GLN A CA 1
ATOM 912 C C . GLN A 1 119 ? -16.923 -1.842 3.961 1.00 84.31 119 GLN A C 1
ATOM 914 O O . GLN A 1 119 ? -17.827 -2.445 3.388 1.00 84.31 119 GLN A O 1
ATOM 919 N N . GLN A 1 120 ? -15.905 -1.307 3.284 1.00 78.31 120 GLN A N 1
ATOM 920 C CA . GLN A 1 120 ? -15.771 -1.414 1.830 1.00 78.31 120 GLN A CA 1
ATOM 921 C C . GLN A 1 120 ? -15.372 -2.850 1.439 1.00 78.31 120 GLN A C 1
ATOM 923 O O . GLN A 1 120 ? -14.411 -3.396 1.985 1.00 78.31 120 GLN A O 1
ATOM 928 N N . GLN A 1 121 ? -16.117 -3.487 0.520 1.00 60.03 121 GLN A N 1
ATOM 929 C CA . GLN A 1 121 ? -15.890 -4.887 0.104 1.00 60.03 121 GLN A CA 1
ATOM 930 C C . GLN A 1 121 ? -14.503 -5.094 -0.518 1.00 60.03 121 GLN A C 1
ATOM 932 O O . GLN A 1 121 ? -13.799 -6.045 -0.179 1.00 60.03 121 GLN A O 1
ATOM 937 N N . MET A 1 122 ? -14.062 -4.138 -1.326 1.00 56.97 122 MET A N 1
ATOM 938 C CA . MET A 1 122 ? -12.653 -3.831 -1.525 1.00 56.97 122 MET A CA 1
ATOM 939 C C . MET A 1 122 ? -12.502 -2.349 -1.230 1.00 56.97 122 MET A C 1
ATOM 941 O O . MET A 1 122 ? -13.397 -1.590 -1.608 1.00 56.97 122 MET A O 1
ATOM 945 N N . PRO A 1 123 ? -11.424 -1.891 -0.576 1.00 57.94 123 PRO A N 1
ATOM 946 C CA . PRO A 1 123 ? -11.176 -0.469 -0.548 1.00 57.94 123 PRO A CA 1
ATOM 947 C C . PRO A 1 123 ? -10.929 -0.079 -2.004 1.00 57.94 123 PRO A C 1
ATOM 949 O O . PRO A 1 123 ? -9.847 -0.316 -2.529 1.00 57.94 123 PRO A O 1
ATOM 952 N N . GLU A 1 124 ? -11.928 0.492 -2.680 1.00 55.66 124 GLU A N 1
ATOM 953 C CA . GLU A 1 124 ? -11.811 0.997 -4.061 1.00 55.66 124 GLU A CA 1
ATOM 954 C C . GLU A 1 124 ? -10.631 1.967 -4.197 1.00 55.66 124 GLU A C 1
ATOM 956 O O . GLU A 1 124 ? -10.124 2.217 -5.281 1.00 55.66 124 GLU A O 1
ATOM 961 N N . ARG A 1 125 ? -10.157 2.484 -3.062 1.00 63.44 125 ARG A N 1
ATOM 962 C CA . ARG A 1 125 ? -9.005 3.364 -2.956 1.00 63.44 125 ARG A CA 1
ATOM 963 C C . ARG A 1 125 ? -7.671 2.622 -2.944 1.00 63.44 125 ARG A C 1
ATOM 965 O O . ARG A 1 125 ? -6.674 3.224 -3.308 1.00 63.44 125 ARG A O 1
ATOM 972 N N . SER A 1 126 ? -7.606 1.379 -2.476 1.00 71.31 126 SER A N 1
ATOM 973 C CA . SER A 1 126 ? -6.343 0.658 -2.325 1.00 71.31 126 SER A CA 1
ATOM 974 C C . SER A 1 126 ? -5.993 -0.114 -3.580 1.00 71.31 126 SER A C 1
ATOM 976 O O . SER A 1 126 ? -6.658 -1.099 -3.906 1.00 71.31 126 SER A O 1
ATOM 978 N N . GLU A 1 127 ? -4.922 0.286 -4.250 1.00 82.50 127 GLU A N 1
ATOM 979 C CA . GLU A 1 127 ? -4.495 -0.388 -5.466 1.00 82.50 127 GLU A CA 1
ATOM 980 C C . GLU A 1 127 ? -3.041 -0.818 -5.363 1.00 82.50 127 GLU A C 1
ATOM 982 O O . GLU A 1 127 ? -2.156 -0.043 -4.998 1.00 82.50 127 GLU A O 1
ATOM 987 N N . CYS A 1 128 ? -2.812 -2.082 -5.698 1.00 86.62 128 CYS A N 1
ATOM 988 C CA . CYS A 1 128 ? -1.488 -2.626 -5.910 1.00 86.62 128 CYS A CA 1
ATOM 989 C C . CYS A 1 128 ? -1.273 -2.799 -7.411 1.00 86.62 128 CYS A C 1
ATOM 991 O O . CYS A 1 128 ? -2.137 -3.324 -8.110 1.00 86.62 128 CYS A O 1
ATOM 993 N N . HIS A 1 129 ? -0.116 -2.381 -7.900 1.00 87.94 129 HIS A N 1
ATOM 994 C CA . HIS A 1 129 ? 0.276 -2.479 -9.294 1.00 87.94 129 HIS A CA 1
ATOM 995 C C . HIS A 1 129 ? 1.615 -3.185 -9.419 1.00 87.94 129 HIS A C 1
ATOM 997 O O . HIS A 1 129 ? 2.550 -2.914 -8.666 1.00 87.94 129 HIS A O 1
ATOM 1003 N N . LEU A 1 130 ? 1.705 -4.057 -10.412 1.00 88.44 130 LEU A N 1
ATOM 1004 C CA . LEU A 1 130 ? 2.957 -4.551 -10.946 1.00 88.44 130 LEU A CA 1
ATOM 1005 C C . LEU A 1 130 ? 3.375 -3.633 -12.095 1.00 88.44 130 LEU A C 1
ATOM 1007 O O . LEU A 1 130 ? 2.652 -3.502 -13.082 1.00 88.44 130 LEU A O 1
ATOM 1011 N N . ILE A 1 131 ? 4.527 -2.989 -11.956 1.00 87.75 131 ILE A N 1
ATOM 1012 C CA . ILE A 1 131 ? 5.063 -2.029 -12.920 1.00 87.75 131 ILE A CA 1
ATOM 1013 C C . ILE A 1 131 ? 6.399 -2.560 -13.420 1.00 87.75 131 ILE A C 1
ATOM 1015 O O . ILE A 1 131 ? 7.339 -2.686 -12.636 1.00 87.75 131 ILE A O 1
ATOM 1019 N N . CYS A 1 132 ? 6.491 -2.860 -14.712 1.00 86.19 132 CYS A N 1
ATOM 1020 C CA . CYS A 1 132 ? 7.685 -3.435 -15.323 1.00 86.19 132 CYS A CA 1
ATOM 1021 C C . CYS A 1 132 ? 8.245 -2.542 -16.433 1.00 86.19 132 CYS A C 1
ATOM 1023 O O . CYS A 1 132 ? 7.505 -2.099 -17.312 1.00 86.19 132 CYS A O 1
ATOM 1025 N N . PHE A 1 133 ? 9.557 -2.309 -16.418 1.00 84.19 133 PHE A N 1
ATOM 1026 C CA . PHE A 1 133 ? 10.297 -1.602 -17.466 1.00 84.19 133 PHE A CA 1
ATOM 1027 C C . PHE A 1 133 ? 11.772 -2.034 -17.451 1.00 84.19 133 PHE A C 1
ATOM 1029 O O . PHE A 1 133 ? 12.335 -2.299 -16.391 1.00 84.19 133 PHE A O 1
ATOM 1036 N N . TRP A 1 134 ? 12.401 -2.142 -18.628 1.00 80.25 134 TRP A N 1
ATOM 1037 C CA . TRP A 1 134 ? 13.812 -2.557 -18.781 1.00 80.25 134 TRP A CA 1
ATOM 1038 C C . TRP A 1 134 ? 14.209 -3.828 -18.000 1.00 80.25 134 TRP A C 1
ATOM 1040 O O . TRP A 1 134 ? 15.258 -3.878 -17.362 1.00 80.25 134 TRP A O 1
ATOM 1050 N N . GLY A 1 135 ? 13.356 -4.859 -18.021 1.00 77.19 135 GLY A N 1
ATOM 1051 C CA . GLY A 1 135 ? 13.623 -6.127 -17.323 1.00 77.19 135 GLY A CA 1
ATOM 1052 C C . GLY A 1 135 ? 13.598 -6.024 -15.793 1.00 77.19 135 GLY A C 1
ATOM 1053 O O . GLY A 1 135 ? 14.017 -6.945 -15.099 1.00 77.19 135 GLY A O 1
ATOM 1054 N N . MET A 1 136 ? 13.124 -4.902 -15.251 1.00 80.81 136 M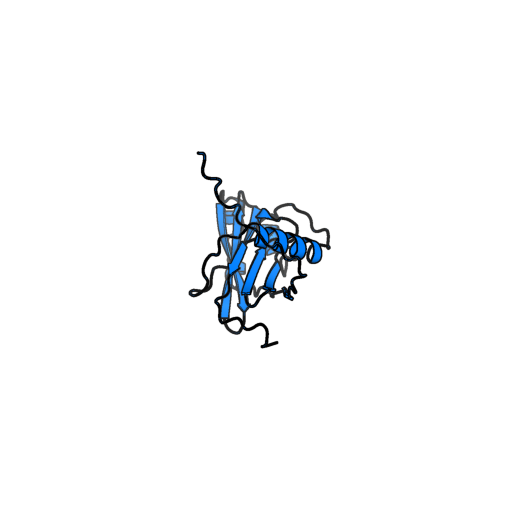ET A N 1
ATOM 1055 C CA . MET A 1 136 ? 12.889 -4.710 -13.826 1.00 80.81 136 MET A CA 1
ATOM 1056 C C . MET A 1 136 ? 11.394 -4.626 -13.579 1.00 80.81 136 MET A C 1
ATOM 1058 O O . MET A 1 136 ? 10.678 -3.983 -14.343 1.00 80.81 136 MET A O 1
ATOM 1062 N N . CYS A 1 137 ? 10.940 -5.232 -12.487 1.00 84.69 137 CYS A N 1
ATOM 1063 C CA . CYS A 1 137 ? 9.554 -5.155 -12.062 1.00 84.69 137 CYS A CA 1
ATOM 1064 C C . CYS A 1 137 ? 9.460 -4.683 -10.617 1.00 84.69 137 CYS A C 1
ATOM 1066 O O . CYS A 1 137 ? 10.248 -5.071 -9.752 1.00 84.69 137 CYS A O 1
ATOM 1068 N N . PHE A 1 138 ? 8.460 -3.855 -10.366 1.00 85.81 138 PHE A N 1
ATOM 1069 C CA . PHE A 1 138 ? 8.177 -3.253 -9.080 1.00 85.81 138 PHE A CA 1
ATOM 1070 C C . PHE A 1 138 ? 6.745 -3.574 -8.700 1.00 85.81 138 PHE A C 1
ATOM 1072 O O . PHE A 1 138 ? 5.837 -3.460 -9.518 1.00 85.81 138 PHE A O 1
ATOM 1079 N N . THR A 1 139 ? 6.547 -3.963 -7.451 1.00 87.31 139 THR A N 1
ATOM 1080 C CA . THR A 1 139 ? 5.218 -4.019 -6.851 1.00 87.31 139 THR A CA 1
ATOM 1081 C C . THR A 1 139 ? 5.015 -2.747 -6.068 1.00 87.31 139 THR A C 1
ATOM 1083 O O . THR A 1 139 ? 5.792 -2.468 -5.160 1.00 87.31 139 THR A O 1
ATOM 1086 N N . CYS A 1 140 ? 3.994 -1.986 -6.419 1.00 86.25 140 CYS A N 1
ATOM 1087 C CA . CYS A 1 140 ? 3.678 -0.719 -5.793 1.00 86.25 140 CYS A CA 1
ATOM 1088 C C . CYS A 1 140 ? 2.254 -0.755 -5.258 1.00 86.25 140 CYS A C 1
ATOM 1090 O O . CYS A 1 140 ? 1.329 -0.956 -6.036 1.00 86.25 140 CYS A O 1
ATOM 1092 N N . CYS A 1 141 ? 2.076 -0.554 -3.958 1.00 86.62 141 CYS A N 1
ATOM 1093 C CA . CYS A 1 141 ? 0.764 -0.472 -3.323 1.00 86.62 141 CYS A CA 1
ATOM 1094 C C . CYS A 1 141 ? 0.573 0.904 -2.695 1.00 86.62 141 CYS A C 1
ATOM 1096 O O . CYS A 1 141 ? 1.508 1.439 -2.102 1.00 86.62 141 CYS A O 1
ATOM 1098 N N . GLY A 1 142 ? -0.628 1.460 -2.801 1.00 84.19 142 GLY A N 1
ATOM 1099 C CA . GLY A 1 142 ? -0.959 2.747 -2.202 1.00 84.19 142 GLY A CA 1
ATOM 1100 C C . GLY A 1 142 ? -2.372 3.199 -2.549 1.00 84.19 142 GLY A C 1
ATOM 1101 O O . GLY A 1 142 ? -3.188 2.426 -3.055 1.00 84.19 142 GLY A O 1
ATOM 1102 N N . PHE A 1 143 ? -2.645 4.469 -2.275 1.00 79.19 143 PHE A N 1
ATOM 1103 C CA . PHE A 1 143 ? -3.844 5.170 -2.714 1.00 79.19 143 PHE A CA 1
ATOM 1104 C C . PHE A 1 143 ? -3.518 5.975 -3.984 1.00 79.19 143 PHE A C 1
ATOM 1106 O O . PHE A 1 143 ? -2.640 6.839 -3.935 1.00 79.19 143 PHE A O 1
ATOM 1113 N N . PRO A 1 144 ? -4.204 5.773 -5.126 1.00 71.69 144 PRO A N 1
ATOM 1114 C CA . PRO A 1 144 ? -3.935 6.516 -6.367 1.00 71.69 144 PRO A CA 1
ATOM 1115 C C . PRO A 1 144 ? -3.978 8.041 -6.186 1.00 71.69 144 PRO A C 1
ATOM 1117 O O . PRO A 1 144 ? -3.206 8.790 -6.797 1.00 71.69 144 PRO A O 1
ATOM 1120 N N . SER A 1 145 ? -4.846 8.495 -5.281 1.00 70.00 145 SER A N 1
ATOM 1121 C CA . SER A 1 145 ? -5.063 9.899 -4.948 1.00 70.00 145 SER A CA 1
ATOM 1122 C C . SER A 1 145 ? -3.942 10.540 -4.114 1.00 70.00 145 SER A C 1
ATOM 1124 O O . SER A 1 145 ? -3.859 11.768 -4.091 1.00 70.00 145 SER A O 1
ATOM 1126 N N . ASP A 1 146 ? -3.094 9.756 -3.437 1.00 74.00 146 ASP A N 1
ATOM 1127 C CA . ASP A 1 146 ? -2.073 10.244 -2.496 1.00 74.00 146 ASP A CA 1
ATOM 1128 C C . ASP A 1 146 ? -0.695 9.633 -2.793 1.00 74.00 146 ASP A C 1
ATOM 1130 O O . ASP A 1 146 ? -0.463 8.456 -2.530 1.00 74.00 146 ASP A O 1
ATOM 1134 N N . ALA A 1 147 ? 0.232 10.439 -3.316 1.00 71.31 147 ALA A N 1
ATOM 1135 C CA . ALA A 1 147 ? 1.569 9.985 -3.697 1.00 71.31 147 ALA A CA 1
ATOM 1136 C C . ALA A 1 147 ? 2.406 9.493 -2.501 1.00 71.31 147 ALA A C 1
ATOM 1138 O O . ALA A 1 147 ? 3.159 8.531 -2.648 1.00 71.31 147 ALA A O 1
ATOM 1139 N N . ASP A 1 148 ? 2.231 10.081 -1.314 1.00 75.88 148 ASP A N 1
ATOM 1140 C CA . ASP A 1 148 ? 3.019 9.735 -0.122 1.00 75.88 148 ASP A CA 1
ATOM 1141 C C . ASP A 1 148 ? 2.580 8.402 0.505 1.00 75.88 148 ASP A C 1
ATOM 1143 O O . ASP A 1 148 ? 3.270 7.828 1.355 1.00 75.88 148 ASP A O 1
ATOM 1147 N N . SER A 1 149 ? 1.431 7.881 0.069 1.00 76.44 149 SER A N 1
ATOM 1148 C CA . SER A 1 149 ? 0.905 6.591 0.507 1.00 76.44 149 SER A CA 1
ATOM 1149 C C . SER A 1 149 ? 1.525 5.395 -0.221 1.00 76.44 149 SER A C 1
ATOM 1151 O O . SER A 1 149 ? 1.348 4.261 0.235 1.00 76.44 149 SER A O 1
ATOM 1153 N N . TRP A 1 150 ? 2.235 5.627 -1.334 1.00 77.88 150 TRP A N 1
ATOM 1154 C CA . TRP A 1 150 ? 2.776 4.563 -2.173 1.00 77.88 150 TRP A CA 1
ATOM 1155 C C . TRP A 1 150 ? 4.013 3.931 -1.543 1.00 77.88 150 TRP A C 1
ATOM 1157 O O . TRP A 1 150 ? 4.974 4.595 -1.155 1.00 77.88 150 TRP A O 1
ATOM 1167 N N . SER A 1 151 ? 4.011 2.607 -1.496 1.00 81.62 151 SER A N 1
ATOM 1168 C 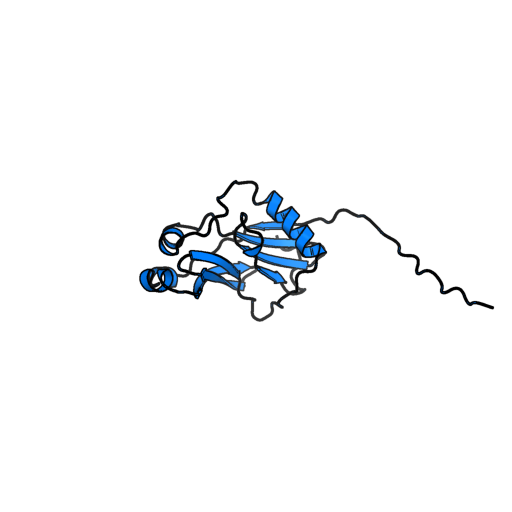CA . SER A 1 151 ? 5.159 1.792 -1.134 1.00 81.62 151 SER A CA 1
ATOM 1169 C C . SER A 1 151 ? 5.484 0.872 -2.296 1.00 81.62 151 SER A C 1
ATOM 1171 O O . SER A 1 151 ? 4.642 0.082 -2.718 1.00 81.62 151 SER A O 1
ATOM 1173 N N . CYS A 1 152 ? 6.703 0.998 -2.816 1.00 84.00 152 CYS A N 1
ATOM 1174 C CA . CYS A 1 152 ? 7.188 0.215 -3.942 1.00 84.00 152 CYS A CA 1
ATOM 1175 C C . CYS A 1 152 ? 8.329 -0.703 -3.516 1.00 84.00 152 CYS A C 1
ATOM 1177 O O . CYS A 1 152 ? 9.218 -0.316 -2.760 1.00 84.00 152 CYS A O 1
ATOM 1179 N N . SER A 1 153 ? 8.299 -1.921 -4.036 1.00 82.69 153 SER A N 1
ATOM 1180 C CA . SER A 1 153 ? 9.241 -2.992 -3.744 1.00 82.69 153 SER A CA 1
ATOM 1181 C C . SER A 1 153 ? 9.732 -3.603 -5.043 1.00 82.69 153 SER A C 1
ATOM 1183 O O . SER A 1 153 ? 8.923 -3.928 -5.915 1.00 82.69 153 SER A O 1
ATOM 1185 N N . ARG A 1 154 ? 11.046 -3.775 -5.189 1.00 83.44 154 ARG A N 1
ATOM 1186 C CA . ARG A 1 154 ? 11.608 -4.422 -6.372 1.00 83.44 154 ARG A CA 1
ATOM 1187 C C . ARG A 1 154 ? 11.407 -5.929 -6.283 1.00 83.44 154 ARG A C 1
ATOM 1189 O O . ARG A 1 154 ? 11.780 -6.563 -5.297 1.00 83.44 154 ARG A O 1
ATOM 1196 N N . LEU A 1 155 ? 10.853 -6.499 -7.343 1.00 77.62 155 LEU A N 1
ATOM 1197 C CA . LEU A 1 155 ? 10.847 -7.938 -7.551 1.00 77.62 155 LEU A CA 1
ATOM 1198 C C . LEU A 1 155 ? 12.224 -8.325 -8.104 1.00 77.62 155 LEU A C 1
ATOM 1200 O O . LEU A 1 155 ? 12.765 -7.621 -8.959 1.00 77.62 155 LEU A O 1
ATOM 1204 N N . GLY A 1 156 ? 12.830 -9.386 -7.564 1.00 65.69 156 GLY A N 1
ATOM 1205 C CA . GLY A 1 156 ? 14.181 -9.824 -7.936 1.00 65.69 156 GLY A CA 1
ATOM 1206 C C . GLY A 1 156 ? 14.388 -9.992 -9.453 1.00 65.69 156 GLY A C 1
ATOM 1207 O O . GLY A 1 156 ? 13.434 -10.040 -10.227 1.00 65.69 156 GLY A O 1
ATOM 1208 N N . ARG A 1 157 ? 15.656 -10.097 -9.888 1.00 55.53 157 ARG A N 1
ATOM 1209 C CA . ARG A 1 157 ? 16.057 -10.106 -11.317 1.00 55.53 157 ARG A CA 1
ATOM 1210 C C . ARG A 1 157 ? 15.389 -11.192 -12.175 1.00 55.53 157 ARG A C 1
ATOM 1212 O O . ARG A 1 157 ? 15.371 -11.050 -13.387 1.00 55.53 157 ARG A O 1
ATOM 1219 N N . SER A 1 158 ? 14.818 -12.229 -11.568 1.00 51.19 158 SER A N 1
ATOM 1220 C CA . SER A 1 158 ? 14.148 -13.340 -12.259 1.00 51.19 158 SER A CA 1
ATOM 1221 C C . SER A 1 158 ? 12.731 -13.017 -12.754 1.00 51.19 158 SER A C 1
ATOM 1223 O O . SER A 1 158 ? 12.007 -13.913 -13.186 1.00 51.19 158 SER A O 1
ATOM 1225 N N . TYR A 1 159 ? 12.290 -11.759 -12.674 1.00 54.00 159 TYR A N 1
ATOM 1226 C CA . TYR A 1 159 ? 11.000 -11.351 -13.220 1.00 54.00 159 TYR A CA 1
ATOM 1227 C C . TYR A 1 159 ? 11.104 -11.116 -14.731 1.00 54.00 159 TYR A C 1
ATOM 1229 O O . TYR A 1 159 ? 11.139 -9.984 -15.207 1.00 54.00 159 TYR A O 1
ATOM 1237 N N . GLU A 1 160 ? 11.163 -12.200 -15.506 1.00 49.94 160 GLU A N 1
ATOM 1238 C CA . GLU A 1 160 ? 11.034 -12.092 -16.957 1.00 49.94 160 GLU A CA 1
ATOM 1239 C C . GLU A 1 160 ? 9.635 -11.573 -17.307 1.00 49.94 160 GLU A C 1
ATOM 1241 O O . GLU A 1 160 ? 8.614 -12.133 -16.890 1.00 49.94 160 GLU A O 1
ATOM 1246 N N . ALA A 1 161 ? 9.595 -10.493 -18.084 1.00 48.47 161 ALA A N 1
ATOM 1247 C CA . ALA A 1 161 ? 8.373 -9.869 -18.583 1.00 48.47 161 ALA A CA 1
ATOM 1248 C C . ALA A 1 161 ? 7.606 -10.744 -19.605 1.00 48.47 161 ALA A C 1
ATOM 1250 O O . ALA A 1 161 ? 6.548 -10.334 -20.064 1.00 48.47 161 ALA A O 1
ATOM 1251 N N . ASN A 1 162 ? 8.116 -11.942 -19.932 1.00 42.38 162 ASN A N 1
ATOM 1252 C CA . ASN A 1 162 ? 7.661 -12.794 -21.039 1.00 42.38 162 ASN A CA 1
ATOM 1253 C C . ASN A 1 162 ? 6.822 -14.019 -20.622 1.00 42.38 162 ASN A C 1
ATOM 1255 O O . ASN A 1 162 ? 6.674 -14.949 -21.403 1.00 42.38 162 ASN A O 1
ATOM 1259 N N . SER A 1 163 ? 6.287 -14.061 -19.401 1.00 39.62 163 SER A N 1
ATOM 1260 C CA . SER A 1 163 ? 5.337 -15.114 -18.981 1.00 39.62 163 SER A CA 1
ATOM 1261 C C . SER A 1 163 ? 3.977 -14.510 -18.624 1.00 39.62 163 SER A C 1
ATOM 1263 O O . SER A 1 163 ? 3.488 -14.656 -17.501 1.00 39.62 163 SER A O 1
ATOM 1265 N N . LEU A 1 164 ? 3.432 -13.766 -19.589 1.00 39.28 164 LEU A N 1
ATOM 1266 C CA . LEU A 1 164 ? 2.008 -13.471 -19.736 1.00 39.28 164 LEU A CA 1
ATOM 1267 C C . LEU A 1 164 ? 1.483 -14.303 -20.904 1.00 39.28 164 LEU A C 1
ATOM 1269 O O . LEU A 1 164 ? 2.148 -14.264 -21.962 1.00 39.28 164 LEU A O 1
#

Radius of gyration: 19.5 Å; Cα contacts (8 Å, |Δi|>4): 281; chains: 1; bounding box: 68×45×46 Å

pLDDT: mean 78.23, std 13.69, range [39.28, 95.88]

Foldseek 3Di:
DDDDDDDDDDDDDDDDWDKDKDWWDFDADPCLVVDPLVCLLQDQKDKDWGGWTDDPNDTWTKIFIGHNQFGQAIETDADPPWDQDPQDPVNLVVVVVVLVVVVVPPDDNDTHGPVVCSPPPHNPQWIWMWMDIPQWTKIWITGSSDSVRIGIITDDSPPDPPPD

Sequence (164 aa):
MASARPKKQTLAIRRPVSVTVQRLGIQRADSVKYLDVAKLSRAAKAEFELGHIKIKGRKSTVRAVVRKGMVVAIRSELCAECQPEKLSRDLLALLEVVRRKIGSDGGSRRPVSVATFLQQQMPERSECHLICFWGMCFTCCGFPSDADSWSCSRLGRSYEANSL

Mean predicted aligned error: 9.45 Å